Protein AF-A0A3T0VZB7-F1 (afdb_monomer_lite)

Foldseek 3Di:
DVVVVVVVVVLVVLVPDDDFDWDWDADPVVRDIDTATAQVCPFWKKWADDPPDIDIDSDVVVVVVVPQDQDADPVQVVCVVVVVPPDQDDRGPRMGIDDRDD

Secondary structure (DSSP, 8-state):
-HHHHHHHHHHHHHHH--SS-EEEEEETTTTEEEEEE-TT--S--EEEE-SS-EEEESSHHHHHHTT----B-HHHHHHHHTT----SB-SBTTEEEPPP--

pLDDT: mean 85.71, std 11.85, range [52.94, 96.81]

Structure (mmCIF, N/CA/C/O backbone):
data_AF-A0A3T0VZB7-F1
#
_entry.id   AF-A0A3T0VZB7-F1
#
loop_
_atom_site.group_PDB
_atom_site.id
_atom_site.type_symbol
_atom_site.label_atom_id
_atom_site.label_alt_id
_atom_site.label_comp_id
_atom_site.label_asym_id
_atom_site.label_entity_id
_atom_site.label_seq_id
_atom_site.pdbx_PDB_ins_code
_atom_site.Cartn_x
_atom_site.Cartn_y
_atom_site.Cartn_z
_atom_site.occupancy
_atom_site.B_iso_or_equiv
_atom_site.auth_seq_id
_atom_site.auth_comp_id
_atom_site.auth_asym_id
_atom_site.auth_atom_id
_atom_site.pdbx_PDB_model_num
ATOM 1 N N . MET A 1 1 ? -23.286 9.495 8.632 1.00 52.94 1 MET A N 1
ATOM 2 C CA . MET A 1 1 ? -22.683 10.058 9.866 1.00 52.94 1 MET A CA 1
ATOM 3 C C . MET A 1 1 ? -21.509 9.211 10.395 1.00 52.94 1 MET A C 1
ATOM 5 O O . MET A 1 1 ? -20.479 9.787 10.717 1.00 52.94 1 MET A O 1
ATOM 9 N N . CYS A 1 2 ? -21.585 7.867 10.402 1.00 63.00 2 CYS A N 1
ATOM 10 C CA . CYS A 1 2 ? -20.504 6.983 10.892 1.00 63.00 2 CYS A CA 1
ATOM 11 C C . CYS A 1 2 ? -19.172 7.074 10.099 1.00 63.00 2 CYS A C 1
ATOM 13 O O . CYS A 1 2 ? -18.097 7.193 10.686 1.00 63.00 2 CYS A O 1
ATOM 15 N N . THR A 1 3 ? -19.226 7.133 8.762 1.00 71.06 3 THR A N 1
ATOM 16 C CA . THR A 1 3 ? -18.032 7.135 7.886 1.00 71.06 3 THR A CA 1
ATOM 17 C C . THR A 1 3 ? -17.097 8.329 8.096 1.00 71.06 3 THR A C 1
ATOM 19 O O . THR A 1 3 ? -15.876 8.191 8.039 1.00 71.06 3 THR A O 1
ATOM 22 N N . GLN A 1 4 ? -17.658 9.519 8.337 1.00 74.81 4 GLN A N 1
ATOM 23 C CA . GLN A 1 4 ? -16.862 10.728 8.572 1.00 74.81 4 GLN A CA 1
ATOM 24 C C . GLN A 1 4 ? -16.128 10.650 9.915 1.00 74.81 4 GLN A C 1
ATOM 26 O O . GLN A 1 4 ? -14.961 11.029 9.994 1.00 74.81 4 GLN A O 1
ATOM 31 N N . ARG A 1 5 ? -16.775 10.072 10.937 1.00 83.12 5 ARG A N 1
ATOM 32 C CA . ARG A 1 5 ? -16.174 9.864 12.258 1.00 83.12 5 ARG A CA 1
ATOM 33 C C . ARG A 1 5 ? -15.021 8.863 12.204 1.00 83.12 5 ARG A C 1
ATOM 35 O O . ARG A 1 5 ? -13.974 9.132 12.779 1.00 83.12 5 ARG A O 1
ATOM 42 N N . TYR A 1 6 ? -15.173 7.767 11.454 1.00 87.94 6 TYR A N 1
ATOM 43 C CA . TYR A 1 6 ? -14.092 6.796 11.257 1.00 87.94 6 TYR A CA 1
ATOM 44 C C . TYR A 1 6 ? -12.881 7.411 10.549 1.00 87.94 6 TYR A C 1
ATOM 46 O O . TYR A 1 6 ? -11.750 7.210 10.974 1.00 87.94 6 TYR A O 1
ATOM 54 N N . ARG A 1 7 ? -13.110 8.216 9.501 1.00 88.06 7 ARG A N 1
ATOM 55 C CA . ARG A 1 7 ? -12.027 8.923 8.803 1.00 88.06 7 ARG A CA 1
ATOM 56 C C . ARG A 1 7 ? -11.279 9.886 9.730 1.00 88.06 7 ARG A C 1
ATOM 58 O O . ARG A 1 7 ? -10.055 9.918 9.692 1.00 88.06 7 ARG A O 1
ATOM 65 N N . ALA A 1 8 ? -12.000 10.668 10.535 1.00 89.75 8 ALA A N 1
ATOM 66 C CA . ALA A 1 8 ? -11.385 11.603 11.476 1.00 89.75 8 ALA A CA 1
ATOM 67 C C . ALA A 1 8 ? -10.555 10.867 12.539 1.00 89.75 8 ALA A C 1
ATOM 69 O O . ALA A 1 8 ? -9.406 11.233 12.771 1.00 89.75 8 ALA A O 1
ATOM 70 N N . PHE A 1 9 ? -11.107 9.791 13.108 1.00 91.19 9 PHE A N 1
ATOM 71 C CA . PHE A 1 9 ? -10.394 8.924 14.044 1.00 91.19 9 PHE A CA 1
ATOM 72 C C . PHE A 1 9 ? -9.133 8.318 13.418 1.00 91.19 9 PHE A C 1
ATOM 74 O O . PHE A 1 9 ? -8.061 8.408 14.002 1.00 91.19 9 PHE A O 1
ATOM 81 N N . TRP A 1 10 ? -9.241 7.755 12.211 1.00 91.38 10 TRP A N 1
ATOM 82 C CA . TRP A 1 10 ? -8.102 7.186 11.489 1.00 91.38 10 TRP A CA 1
ATOM 83 C C . TRP A 1 10 ? -6.985 8.211 11.286 1.00 91.38 10 TRP A C 1
ATOM 85 O O . TRP A 1 10 ? -5.827 7.934 11.586 1.00 91.38 10 TRP A O 1
ATOM 95 N N . ASN A 1 11 ? -7.334 9.414 10.827 1.00 90.12 11 ASN A N 1
ATOM 96 C CA . ASN A 1 11 ? -6.361 10.480 10.618 1.00 90.12 11 ASN A CA 1
ATOM 97 C C . ASN A 1 11 ? -5.676 10.898 11.929 1.00 90.12 11 ASN A C 1
ATOM 99 O O . ASN A 1 11 ? -4.463 11.081 11.942 1.00 90.12 11 ASN A O 1
ATOM 103 N N . GLN A 1 12 ? -6.429 11.027 13.027 1.00 92.31 12 GLN A N 1
ATOM 104 C CA . GLN A 1 12 ? -5.869 11.355 14.344 1.00 92.31 12 GLN A CA 1
ATOM 105 C C . GLN A 1 12 ? -4.947 10.251 14.865 1.00 92.31 12 GLN A C 1
ATOM 107 O O . GLN A 1 12 ? -3.857 10.549 15.342 1.00 92.31 12 GLN A O 1
ATOM 112 N N . LEU A 1 13 ? -5.355 8.986 14.722 1.00 91.69 13 LEU A N 1
ATOM 113 C CA . LEU A 1 13 ? -4.549 7.832 15.102 1.00 91.69 13 LEU A CA 1
ATOM 114 C C . LEU A 1 13 ? -3.208 7.855 14.366 1.00 91.69 13 LEU A C 1
ATOM 116 O O . LEU A 1 13 ? -2.168 7.886 15.012 1.00 91.69 13 LEU A O 1
ATOM 120 N N . VAL A 1 14 ? -3.229 7.917 13.032 1.00 91.00 14 VAL A N 1
ATOM 121 C CA . VAL A 1 14 ? -2.009 7.952 12.211 1.00 91.00 14 VAL A CA 1
ATOM 122 C C . VAL A 1 14 ? -1.128 9.150 12.572 1.00 91.00 14 VAL A C 1
ATOM 124 O O . VAL A 1 14 ? 0.089 9.009 12.627 1.00 91.00 14 VAL A O 1
ATOM 127 N N . ALA A 1 15 ? -1.721 10.311 12.869 1.00 89.81 15 ALA A N 1
ATOM 128 C CA . ALA A 1 15 ? -0.978 11.499 13.280 1.00 89.81 15 ALA A CA 1
ATOM 129 C C . ALA A 1 15 ? -0.364 11.399 14.692 1.00 89.81 15 ALA A C 1
ATOM 131 O O . ALA A 1 15 ? 0.599 12.111 14.977 1.00 89.81 15 ALA A O 1
ATOM 132 N N . SER A 1 16 ? -0.905 10.549 15.567 1.00 91.00 16 SER A N 1
ATOM 133 C CA . SER A 1 16 ? -0.373 10.305 16.917 1.00 91.00 16 SER A CA 1
ATOM 134 C C . SER A 1 16 ? 0.703 9.219 16.984 1.00 91.00 16 SER A C 1
ATOM 136 O O . SER A 1 16 ? 1.321 9.048 18.031 1.00 91.00 16 SER A O 1
ATOM 138 N N . LEU A 1 17 ? 0.908 8.460 15.903 1.00 89.75 17 LEU A N 1
ATOM 139 C CA . LEU A 1 17 ? 1.899 7.390 15.870 1.00 89.75 17 LEU A CA 1
ATOM 140 C C . LEU A 1 17 ? 3.283 7.952 15.545 1.00 89.75 17 LEU A C 1
ATOM 142 O O . LEU A 1 17 ? 3.516 8.446 14.441 1.00 89.75 17 LEU A O 1
ATOM 146 N N . ASP A 1 18 ? 4.210 7.784 16.483 1.00 86.81 18 ASP A N 1
ATOM 147 C CA . ASP A 1 18 ? 5.634 8.013 16.268 1.00 86.81 18 ASP A CA 1
ATOM 148 C C . ASP A 1 18 ? 6.347 6.670 16.080 1.00 86.81 18 ASP A C 1
ATOM 150 O O . ASP A 1 18 ? 6.233 5.762 16.904 1.00 86.81 18 ASP A O 1
ATOM 154 N N . GLY A 1 19 ? 7.080 6.534 14.974 1.00 85.12 19 GLY A N 1
ATOM 155 C CA . GLY A 1 19 ? 7.869 5.343 14.669 1.00 85.12 19 GLY A CA 1
ATOM 156 C C . GLY A 1 19 ? 7.746 4.875 13.223 1.00 85.12 19 GLY A C 1
ATOM 157 O O . GLY A 1 19 ? 7.258 5.582 12.345 1.00 85.12 19 GLY A O 1
ATOM 158 N N . GLU A 1 20 ? 8.215 3.655 12.985 1.00 89.06 20 GLU A N 1
ATOM 159 C CA . GLU A 1 20 ? 8.228 3.004 11.678 1.00 89.06 20 GLU A CA 1
ATOM 160 C C . GLU A 1 20 ? 6.998 2.107 11.503 1.00 89.06 20 GLU A C 1
ATOM 162 O O . GLU A 1 20 ? 6.870 1.088 12.183 1.00 89.06 20 GLU A O 1
ATOM 167 N N . PHE A 1 21 ? 6.095 2.447 10.579 1.00 90.19 21 PHE A N 1
ATOM 168 C CA . PHE A 1 21 ? 4.872 1.674 10.364 1.00 90.19 21 PHE A CA 1
ATOM 169 C C . PHE A 1 21 ? 4.359 1.706 8.922 1.00 90.19 21 PHE A C 1
ATOM 171 O O . PHE A 1 21 ? 4.619 2.611 8.132 1.00 90.19 21 PHE A O 1
ATOM 178 N N . SER A 1 22 ? 3.574 0.686 8.587 1.00 92.81 22 SER A N 1
ATOM 179 C CA . SER A 1 22 ? 2.784 0.585 7.362 1.00 92.81 22 SER A CA 1
ATOM 180 C C . SER A 1 22 ? 1.483 -0.125 7.712 1.00 92.81 22 SER A C 1
ATOM 182 O O . SER A 1 22 ? 1.487 -1.302 8.062 1.00 92.81 22 SER A O 1
ATOM 184 N N . LEU A 1 23 ? 0.380 0.616 7.694 1.00 93.06 23 LEU A N 1
ATOM 185 C CA . LEU A 1 23 ? -0.918 0.202 8.204 1.00 93.06 23 LEU A CA 1
ATOM 186 C C . LEU A 1 23 ? -1.959 0.179 7.088 1.00 93.06 23 LEU A C 1
ATOM 188 O O . LEU A 1 23 ? -1.973 1.028 6.195 1.00 93.06 23 LEU A O 1
ATOM 192 N N . CYS A 1 24 ? -2.867 -0.784 7.189 1.00 93.19 24 CYS A N 1
ATOM 193 C CA . CYS A 1 24 ? -4.010 -0.949 6.309 1.00 93.19 24 CYS A CA 1
ATOM 194 C C . CYS A 1 24 ? -5.230 -1.308 7.156 1.00 93.19 24 CYS A C 1
ATOM 196 O O . CYS A 1 24 ? -5.145 -2.173 8.028 1.00 93.19 24 CYS A O 1
ATOM 198 N N . THR A 1 25 ? -6.363 -0.655 6.915 1.00 93.00 25 THR A N 1
ATOM 199 C CA . THR A 1 25 ? -7.626 -1.014 7.560 1.00 93.00 25 THR A CA 1
ATOM 200 C C . THR A 1 25 ? -8.802 -0.852 6.612 1.00 93.00 25 THR A C 1
ATOM 202 O O . THR A 1 25 ? -8.822 0.045 5.769 1.00 93.00 25 THR A O 1
ATOM 205 N N . TYR A 1 26 ? -9.791 -1.731 6.743 1.00 92.00 26 TYR A N 1
ATOM 206 C CA . TYR A 1 26 ? -10.977 -1.757 5.900 1.00 92.00 26 TYR A CA 1
ATOM 207 C C . TYR A 1 26 ? -12.229 -1.516 6.738 1.00 92.00 26 TYR A C 1
ATOM 209 O O . TYR A 1 26 ? -12.553 -2.276 7.652 1.00 92.00 26 TYR A O 1
ATOM 217 N N . ASN A 1 27 ? -12.958 -0.457 6.404 1.00 92.56 27 ASN A N 1
ATOM 218 C CA . ASN A 1 27 ? -14.245 -0.152 6.999 1.00 92.56 27 ASN A CA 1
ATOM 219 C C . ASN A 1 27 ? -15.361 -0.748 6.126 1.00 92.56 27 ASN A C 1
ATOM 221 O O . ASN A 1 27 ? -15.681 -0.204 5.066 1.00 92.56 27 ASN A O 1
ATOM 225 N N . ARG A 1 28 ? -15.968 -1.843 6.605 1.00 90.81 28 ARG A N 1
ATOM 226 C CA . ARG A 1 28 ? -17.053 -2.571 5.921 1.00 90.81 28 ARG A CA 1
ATOM 227 C C . ARG A 1 28 ? -18.306 -1.723 5.712 1.00 90.81 28 ARG A C 1
ATOM 229 O O . ARG A 1 28 ? -18.878 -1.758 4.633 1.00 90.81 28 ARG A O 1
ATOM 236 N N . GLU A 1 29 ? -18.706 -0.934 6.709 1.00 90.44 29 GLU A N 1
ATOM 237 C CA . GLU A 1 29 ? -19.923 -0.107 6.634 1.00 90.44 29 GLU A CA 1
ATOM 238 C C . GLU A 1 29 ? -19.854 0.943 5.522 1.00 90.44 29 GLU A C 1
ATOM 240 O O . GLU A 1 29 ? -20.858 1.279 4.905 1.00 90.44 29 GLU A O 1
ATOM 245 N N . SER A 1 30 ? -18.661 1.484 5.277 1.00 91.00 30 SER A N 1
ATOM 246 C CA . SER A 1 30 ? -18.436 2.506 4.253 1.00 91.00 30 SER A CA 1
ATOM 247 C C . SER A 1 30 ? -17.804 1.982 2.972 1.00 91.00 30 SER A C 1
ATOM 249 O O . SER A 1 30 ? -17.607 2.770 2.049 1.00 91.00 30 SER A O 1
ATOM 251 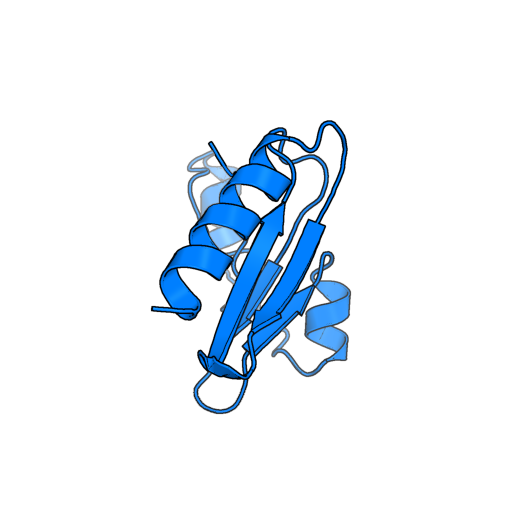N N . ASN A 1 31 ? -17.474 0.689 2.923 1.00 90.56 31 ASN A N 1
ATOM 252 C CA . ASN A 1 31 ? -16.703 0.055 1.859 1.00 90.56 31 ASN A CA 1
ATOM 253 C C . ASN A 1 31 ? -15.427 0.843 1.499 1.00 90.56 31 ASN A C 1
ATOM 255 O O . ASN A 1 31 ? -15.162 1.143 0.336 1.00 90.56 31 ASN A O 1
ATOM 259 N N . ARG A 1 32 ? -14.656 1.250 2.515 1.00 91.12 32 ARG A N 1
ATOM 260 C CA . ARG A 1 32 ? -13.436 2.053 2.332 1.00 91.12 32 ARG A CA 1
ATOM 261 C C . ARG A 1 32 ? -12.218 1.363 2.904 1.00 91.12 32 ARG A C 1
ATOM 263 O O . ARG A 1 32 ? -12.224 0.943 4.059 1.00 91.12 32 ARG A O 1
ATOM 270 N N . LEU A 1 33 ? -11.158 1.329 2.106 1.00 91.81 33 LEU A N 1
ATOM 271 C CA . LEU A 1 33 ? -9.825 0.936 2.530 1.00 91.81 33 LEU A CA 1
ATOM 272 C C . LEU A 1 33 ? -9.007 2.184 2.873 1.00 91.81 33 LEU A C 1
ATOM 274 O O . LEU A 1 33 ? -8.994 3.157 2.120 1.00 91.81 33 LEU A O 1
ATOM 278 N N . TYR A 1 34 ? -8.323 2.145 4.005 1.00 92.69 34 TYR A N 1
ATOM 279 C CA . TYR A 1 34 ? -7.457 3.206 4.487 1.00 92.69 34 TYR A CA 1
ATOM 280 C C . TYR A 1 34 ? -6.044 2.659 4.605 1.00 92.69 34 TYR A C 1
ATOM 282 O O . TYR A 1 34 ? -5.817 1.645 5.260 1.00 92.69 34 TYR A O 1
ATOM 290 N N . LEU A 1 35 ? -5.104 3.344 3.963 1.00 93.25 35 LEU A N 1
ATOM 291 C CA . LEU A 1 35 ? -3.685 3.022 3.980 1.00 93.25 35 LEU A CA 1
ATOM 292 C C . LEU A 1 35 ? -2.929 4.182 4.619 1.00 93.25 35 LEU A C 1
ATOM 294 O O . LEU A 1 35 ? -3.241 5.343 4.352 1.00 93.25 35 LEU A O 1
ATOM 298 N N . ALA A 1 36 ? -1.936 3.873 5.441 1.00 91.69 36 ALA A N 1
ATOM 299 C CA . ALA A 1 36 ? -1.039 4.863 6.018 1.00 91.69 36 ALA A CA 1
ATOM 300 C C . ALA A 1 36 ? 0.355 4.269 6.189 1.00 91.69 36 ALA A C 1
ATOM 302 O O . ALA A 1 36 ? 0.504 3.086 6.477 1.00 91.69 36 ALA A O 1
ATOM 303 N N . ARG A 1 37 ? 1.380 5.099 6.040 1.00 91.12 37 ARG A N 1
ATOM 304 C CA . ARG A 1 37 ? 2.766 4.742 6.343 1.00 91.12 37 ARG A CA 1
ATOM 305 C C . ARG A 1 37 ? 3.418 5.855 7.147 1.00 91.12 37 ARG A C 1
ATOM 307 O O . ARG A 1 37 ? 2.860 6.950 7.226 1.00 91.12 37 ARG A O 1
ATOM 314 N N . ASP A 1 38 ? 4.569 5.561 7.732 1.00 87.94 38 ASP A N 1
ATOM 315 C CA . ASP A 1 38 ? 5.308 6.513 8.552 1.00 87.94 38 ASP A CA 1
ATOM 316 C C . ASP A 1 38 ? 5.688 7.793 7.788 1.00 87.94 38 ASP A C 1
ATOM 318 O O . ASP A 1 38 ? 5.911 7.782 6.572 1.00 87.94 38 ASP A O 1
ATOM 322 N N . ARG A 1 39 ? 5.777 8.902 8.530 1.00 81.62 39 ARG A N 1
ATOM 323 C CA . ARG A 1 39 ? 6.089 10.244 8.005 1.00 81.62 39 ARG A CA 1
ATOM 324 C C . ARG A 1 39 ? 7.464 10.322 7.345 1.00 81.62 39 ARG A C 1
ATOM 326 O O . ARG A 1 39 ? 7.639 11.050 6.373 1.00 81.62 39 ARG A O 1
ATOM 333 N N . ASN A 1 40 ? 8.422 9.561 7.871 1.00 79.31 40 ASN A N 1
ATOM 334 C CA . ASN A 1 40 ? 9.813 9.584 7.422 1.00 79.31 40 ASN A CA 1
ATOM 335 C C . ASN A 1 40 ? 10.028 8.754 6.152 1.00 79.31 40 ASN A C 1
ATOM 337 O O . ASN A 1 40 ? 11.073 8.851 5.513 1.00 79.31 40 ASN A O 1
ATOM 341 N N . GLY A 1 41 ? 9.047 7.939 5.766 1.00 75.69 41 GLY A N 1
ATOM 342 C CA . GLY A 1 41 ? 9.168 7.054 4.625 1.00 75.69 41 GLY A CA 1
ATOM 343 C C . GLY A 1 41 ? 10.134 5.889 4.846 1.00 75.69 41 GLY A C 1
ATOM 344 O O . GLY A 1 41 ? 10.571 5.288 3.861 1.00 75.69 41 GLY A O 1
ATOM 345 N N . SER A 1 42 ? 10.431 5.532 6.096 1.00 82.38 42 SER A N 1
ATOM 346 C CA . SER A 1 42 ? 11.308 4.414 6.449 1.00 82.38 42 SER A CA 1
ATOM 347 C C . SER A 1 42 ? 10.698 3.063 6.067 1.00 82.38 42 SER A C 1
ATOM 349 O O . SER A 1 42 ? 11.400 2.197 5.542 1.00 82.38 42 SER A O 1
ATOM 351 N N . LYS A 1 43 ? 9.387 2.862 6.275 1.00 87.88 43 LYS A N 1
ATOM 352 C CA . LYS A 1 43 ? 8.676 1.632 5.891 1.00 87.88 43 LYS A CA 1
ATOM 353 C C . LYS A 1 43 ? 7.794 1.868 4.675 1.00 87.88 43 LYS A C 1
ATOM 355 O O . LYS A 1 43 ? 6.846 2.654 4.757 1.00 87.88 43 LYS A O 1
ATOM 360 N N . PRO A 1 44 ? 8.103 1.244 3.526 1.00 90.81 44 PRO A N 1
ATOM 361 C CA . PRO A 1 44 ? 7.278 1.374 2.344 1.00 90.81 44 PRO A CA 1
ATOM 362 C C . PRO A 1 44 ? 5.923 0.704 2.513 1.00 90.81 44 PRO A C 1
ATOM 364 O O . PRO A 1 44 ? 5.793 -0.326 3.164 1.00 90.81 44 PRO A O 1
ATOM 367 N N . LEU A 1 45 ? 4.926 1.289 1.858 1.00 93.50 45 LEU A N 1
ATOM 368 C CA . LEU A 1 45 ? 3.630 0.673 1.635 1.00 93.50 45 LEU A CA 1
ATOM 369 C C . LEU A 1 45 ? 3.297 0.846 0.160 1.00 93.50 45 LEU A C 1
ATOM 371 O O . LEU A 1 45 ? 3.196 1.971 -0.333 1.00 93.50 45 LEU A O 1
ATOM 375 N N . TYR A 1 46 ? 3.176 -0.272 -0.540 1.00 94.56 46 TYR A N 1
ATOM 376 C CA . TYR A 1 46 ? 2.868 -0.332 -1.958 1.00 94.56 46 TYR A CA 1
ATOM 377 C C . TYR A 1 46 ? 1.442 -0.815 -2.160 1.00 94.56 46 TYR A C 1
ATOM 379 O O . TYR A 1 46 ? 0.915 -1.572 -1.343 1.00 94.56 46 TYR A O 1
ATOM 387 N N . TYR A 1 47 ? 0.832 -0.409 -3.266 1.00 95.50 47 TYR A N 1
ATOM 388 C CA . TYR A 1 47 ? -0.466 -0.918 -3.675 1.00 95.50 47 TYR A CA 1
ATOM 389 C C . TYR A 1 47 ? -0.536 -1.152 -5.181 1.00 95.50 47 TYR A C 1
ATOM 391 O O . TYR A 1 47 ? 0.163 -0.514 -5.971 1.00 95.50 47 TYR A O 1
ATOM 399 N N . TYR A 1 48 ? -1.406 -2.083 -5.548 1.00 95.44 48 TYR A N 1
ATOM 400 C CA . TYR A 1 48 ? -1.816 -2.396 -6.906 1.00 95.44 48 TYR A CA 1
ATOM 401 C C . TYR A 1 48 ? -3.341 -2.446 -6.940 1.00 95.44 48 TYR A C 1
ATOM 403 O O . TYR A 1 48 ? -3.971 -2.933 -5.996 1.00 95.44 48 TYR A O 1
ATOM 411 N N . HIS A 1 49 ? -3.931 -1.955 -8.024 1.00 94.69 49 HIS A N 1
ATOM 412 C CA . HIS A 1 49 ? -5.359 -2.099 -8.259 1.00 94.69 49 HIS A CA 1
ATOM 413 C C . HIS A 1 49 ? -5.634 -2.327 -9.740 1.00 94.69 49 HIS A C 1
ATOM 415 O O . HIS A 1 49 ? -4.935 -1.788 -10.601 1.00 94.69 49 HIS A O 1
ATOM 421 N N . ASN A 1 50 ? -6.655 -3.126 -10.004 1.00 92.19 50 ASN A N 1
ATOM 422 C CA . ASN A 1 50 ? -7.287 -3.290 -11.303 1.00 92.19 50 ASN A CA 1
ATOM 423 C C . ASN A 1 50 ? -8.813 -3.318 -11.097 1.00 92.19 50 ASN A C 1
ATOM 425 O O . ASN A 1 50 ? -9.297 -2.969 -10.017 1.00 92.19 50 ASN A O 1
ATOM 429 N N . ASP A 1 51 ? -9.558 -3.716 -12.123 1.00 92.62 51 ASP A N 1
ATOM 430 C CA . ASP A 1 51 ? -11.022 -3.760 -12.068 1.00 92.62 51 ASP A CA 1
ATOM 431 C C . ASP A 1 51 ? -11.561 -4.848 -11.117 1.00 92.62 51 ASP A C 1
ATOM 433 O O . ASP A 1 51 ? -12.683 -4.733 -10.626 1.00 92.62 51 ASP A O 1
ATOM 437 N N . ASP A 1 52 ? -10.756 -5.870 -10.809 1.00 91.81 52 ASP A N 1
ATOM 438 C CA . ASP A 1 52 ? -11.174 -7.036 -10.028 1.00 91.81 52 ASP A CA 1
ATOM 439 C C . ASP A 1 52 ? -10.808 -6.924 -8.542 1.00 91.81 52 ASP A C 1
ATOM 441 O O . ASP A 1 52 ? -11.544 -7.392 -7.669 1.00 91.81 52 ASP A O 1
ATOM 445 N N . TYR A 1 53 ? -9.646 -6.345 -8.227 1.00 91.75 53 TYR A N 1
ATOM 446 C CA . TYR A 1 53 ? -9.112 -6.341 -6.871 1.00 91.75 53 TYR A CA 1
ATOM 447 C C . TYR A 1 53 ? -8.187 -5.164 -6.559 1.00 91.75 53 TYR A C 1
ATOM 449 O O . TYR A 1 53 ? -7.552 -4.544 -7.413 1.00 91.75 53 TYR A O 1
ATOM 457 N N . PHE A 1 54 ? -8.062 -4.911 -5.256 1.00 94.19 54 PHE A N 1
ATOM 458 C CA . PHE A 1 54 ? -7.104 -3.987 -4.668 1.00 94.19 54 PHE A CA 1
ATOM 459 C C . PHE A 1 54 ? -6.221 -4.750 -3.678 1.00 94.19 54 PHE A C 1
ATOM 461 O O . PHE A 1 54 ? -6.732 -5.401 -2.767 1.00 94.19 54 PHE A O 1
ATOM 468 N N . ILE A 1 55 ? -4.899 -4.648 -3.821 1.00 95.00 55 ILE A N 1
ATOM 469 C CA . ILE A 1 55 ? -3.932 -5.293 -2.923 1.00 95.00 55 ILE A CA 1
ATOM 470 C C . ILE A 1 55 ? -2.926 -4.247 -2.453 1.00 95.00 55 ILE A C 1
ATOM 472 O O . ILE A 1 55 ? -2.394 -3.481 -3.254 1.00 95.00 55 ILE A O 1
ATOM 476 N N . ALA A 1 56 ? -2.634 -4.240 -1.154 1.00 95.50 56 ALA A N 1
ATOM 477 C CA . ALA A 1 56 ? -1.554 -3.455 -0.573 1.00 95.50 56 ALA A CA 1
ATOM 478 C C . ALA A 1 56 ? -0.618 -4.342 0.247 1.00 95.50 56 ALA A C 1
ATOM 480 O O . ALA A 1 56 ? -1.063 -5.269 0.922 1.00 95.50 56 ALA A O 1
ATOM 481 N N . ALA A 1 57 ? 0.676 -4.040 0.201 1.00 95.44 57 ALA A N 1
ATOM 482 C CA . ALA A 1 57 ? 1.697 -4.730 0.977 1.00 95.44 57 ALA A CA 1
ATOM 483 C C . ALA A 1 57 ? 2.889 -3.809 1.242 1.00 95.44 57 ALA A C 1
ATOM 485 O O . ALA A 1 57 ? 3.197 -2.922 0.445 1.00 95.44 57 ALA A O 1
ATOM 486 N N . SER A 1 58 ? 3.600 -4.041 2.342 1.00 94.19 58 SER A N 1
ATOM 487 C CA . SER A 1 58 ? 4.825 -3.301 2.664 1.00 94.19 58 SER A CA 1
ATOM 488 C C . SER A 1 58 ? 6.021 -3.689 1.787 1.00 94.19 58 SER A C 1
ATOM 490 O O . SER A 1 58 ? 7.044 -3.015 1.794 1.00 94.19 58 SER A O 1
ATOM 492 N N . GLU A 1 59 ? 5.900 -4.750 0.986 1.00 94.12 59 GLU A N 1
ATOM 493 C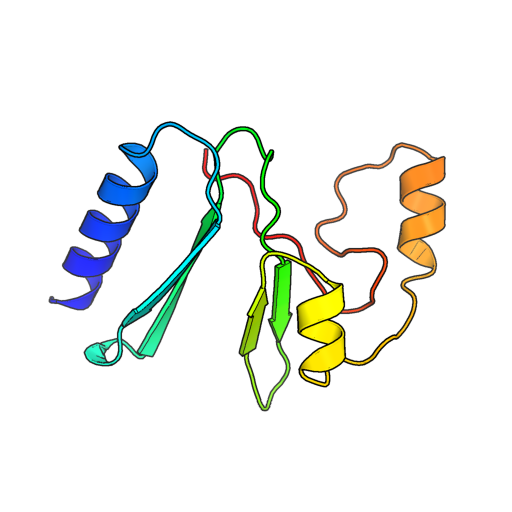 CA . GLU A 1 59 ? 6.948 -5.210 0.080 1.00 94.12 59 GLU A CA 1
ATOM 494 C C . GLU A 1 59 ? 6.378 -5.567 -1.296 1.00 94.12 59 GLU A C 1
ATOM 496 O O . GLU A 1 59 ? 5.371 -6.266 -1.404 1.00 94.12 59 GLU A O 1
ATOM 501 N N . ILE A 1 60 ? 7.069 -5.163 -2.367 1.00 94.62 60 ILE A N 1
ATOM 502 C CA . ILE A 1 60 ? 6.661 -5.471 -3.750 1.00 94.62 60 ILE A CA 1
ATOM 503 C C . ILE A 1 60 ? 6.620 -6.984 -3.992 1.00 94.62 60 ILE A C 1
ATOM 505 O O . ILE A 1 60 ? 5.709 -7.476 -4.647 1.00 94.62 60 ILE A O 1
ATOM 509 N N . LYS A 1 61 ? 7.557 -7.748 -3.417 1.00 95.25 61 LYS A N 1
ATOM 510 C CA . LYS A 1 61 ? 7.593 -9.212 -3.566 1.00 95.25 61 LYS A CA 1
ATOM 511 C C . LYS A 1 61 ? 6.306 -9.886 -3.071 1.00 95.25 61 LYS A C 1
ATOM 513 O O . LYS A 1 61 ? 5.871 -10.860 -3.668 1.00 95.25 61 LYS A O 1
ATOM 518 N N . ALA A 1 62 ? 5.667 -9.336 -2.034 1.00 96.25 62 ALA A N 1
ATOM 519 C CA . ALA A 1 62 ? 4.397 -9.850 -1.531 1.00 96.25 62 ALA A CA 1
ATOM 520 C C . ALA A 1 62 ? 3.247 -9.585 -2.516 1.00 96.25 62 ALA A C 1
ATOM 522 O O . ALA A 1 62 ? 2.402 -10.454 -2.702 1.00 96.25 62 ALA A O 1
ATOM 523 N N . LEU A 1 63 ? 3.253 -8.434 -3.201 1.00 95.94 63 LEU A N 1
ATOM 524 C CA . LEU A 1 63 ? 2.302 -8.147 -4.281 1.00 95.94 63 LEU A CA 1
ATOM 525 C C . LEU A 1 63 ? 2.466 -9.131 -5.445 1.00 95.94 63 LEU A C 1
ATOM 527 O O . LEU A 1 63 ? 1.480 -9.672 -5.937 1.00 95.94 63 LEU A O 1
ATOM 531 N N . LEU A 1 64 ? 3.709 -9.402 -5.852 1.00 95.94 64 LEU A N 1
ATOM 532 C CA . LEU A 1 64 ? 4.002 -10.360 -6.922 1.00 95.94 64 LEU A CA 1
ATOM 533 C C . LEU A 1 64 ? 3.520 -11.772 -6.560 1.00 95.94 64 LEU A C 1
ATOM 535 O O . LEU A 1 64 ? 2.850 -12.415 -7.364 1.00 95.94 64 LEU A O 1
ATOM 539 N N . SER A 1 65 ? 3.784 -12.226 -5.331 1.00 96.81 65 SER A N 1
ATOM 540 C CA . SER A 1 65 ? 3.281 -13.514 -4.836 1.00 96.81 65 SER A CA 1
ATOM 541 C C . SER A 1 65 ? 1.752 -13.580 -4.761 1.00 96.81 65 SER A C 1
ATOM 543 O O . SER A 1 65 ? 1.189 -14.665 -4.857 1.00 96.81 65 SER A O 1
ATOM 545 N N . ALA A 1 66 ? 1.076 -12.438 -4.612 1.00 94.38 66 ALA A N 1
ATOM 546 C CA . ALA A 1 66 ? -0.382 -12.337 -4.613 1.00 94.38 66 ALA A CA 1
ATOM 547 C C . ALA A 1 66 ? -0.997 -12.272 -6.029 1.00 94.38 66 ALA A C 1
ATOM 549 O O . ALA A 1 66 ? -2.200 -12.067 -6.159 1.00 94.38 66 ALA A O 1
ATOM 550 N N . GLY A 1 67 ? -0.191 -12.440 -7.085 1.00 94.00 67 GLY A N 1
ATOM 551 C CA . GLY A 1 67 ? -0.658 -12.481 -8.473 1.00 94.00 67 GLY A CA 1
ATOM 552 C C . GLY A 1 67 ? -0.581 -11.147 -9.216 1.00 94.00 67 GLY A C 1
ATOM 553 O O . GLY A 1 67 ? -1.089 -11.044 -10.330 1.00 94.00 67 GLY A O 1
ATOM 554 N N . VAL A 1 68 ? 0.063 -10.119 -8.649 1.00 95.06 68 VAL A N 1
ATOM 555 C CA . VAL A 1 68 ? 0.324 -8.878 -9.393 1.00 95.06 68 VAL A CA 1
ATOM 556 C C . VAL A 1 68 ? 1.299 -9.159 -10.548 1.00 95.06 68 VAL A C 1
ATOM 558 O O . VAL A 1 68 ? 2.368 -9.729 -10.307 1.00 95.06 68 VAL A O 1
ATOM 561 N N . PRO A 1 69 ? 0.986 -8.747 -11.795 1.00 94.00 69 PRO A N 1
ATOM 562 C CA . PRO A 1 69 ? 1.853 -9.003 -12.940 1.00 94.00 69 PRO A CA 1
ATOM 563 C C . PRO A 1 69 ? 3.263 -8.425 -12.762 1.00 94.00 69 PRO A C 1
ATOM 565 O O . PRO A 1 69 ? 3.444 -7.222 -12.571 1.00 94.00 69 PRO A O 1
ATOM 568 N N . ALA A 1 70 ? 4.281 -9.275 -12.903 1.00 94.19 70 ALA A N 1
ATOM 569 C CA . ALA A 1 70 ? 5.691 -8.893 -12.823 1.00 94.19 70 ALA A CA 1
ATOM 570 C C . ALA A 1 70 ? 6.180 -8.220 -14.124 1.00 94.19 70 ALA A C 1
ATOM 572 O O . ALA A 1 70 ? 7.058 -8.727 -14.822 1.00 94.19 70 ALA A O 1
ATOM 573 N N . VAL A 1 71 ? 5.585 -7.078 -14.477 1.00 93.88 71 VAL A N 1
ATOM 574 C CA . VAL A 1 71 ? 5.941 -6.309 -15.679 1.00 93.88 71 VAL A CA 1
ATOM 575 C C . VAL A 1 71 ? 6.851 -5.147 -15.303 1.00 93.88 71 VAL A C 1
ATOM 577 O O . VAL A 1 71 ? 6.492 -4.299 -14.491 1.00 93.88 71 VAL A O 1
ATOM 580 N N . TRP A 1 72 ? 8.021 -5.067 -15.931 1.00 89.62 72 TRP A N 1
ATOM 581 C CA . TRP A 1 72 ? 8.977 -3.990 -15.682 1.00 89.62 72 TRP A CA 1
ATOM 582 C C . TRP A 1 72 ? 8.500 -2.644 -16.237 1.00 89.62 72 TRP A C 1
ATOM 584 O O . TRP A 1 72 ? 8.182 -2.512 -17.423 1.00 89.62 72 TRP A O 1
ATOM 594 N N . ASN A 1 73 ? 8.530 -1.617 -15.392 1.00 88.31 73 ASN A N 1
ATOM 595 C CA . ASN A 1 73 ? 8.346 -0.231 -15.790 1.00 88.31 73 ASN A CA 1
ATOM 596 C C . ASN A 1 73 ? 9.661 0.330 -16.349 1.00 88.31 73 ASN A C 1
ATOM 598 O O . ASN A 1 73 ? 10.507 0.842 -15.617 1.00 88.31 73 ASN A O 1
ATOM 602 N N . LYS A 1 74 ? 9.843 0.244 -17.669 1.00 83.44 74 LYS A N 1
ATOM 603 C CA . LYS A 1 74 ? 11.066 0.714 -18.346 1.00 83.44 74 LYS A CA 1
ATOM 604 C C . LYS A 1 74 ? 11.324 2.215 -18.149 1.00 83.44 74 LYS A C 1
ATOM 606 O O . LYS A 1 74 ? 12.477 2.636 -18.137 1.00 83.44 74 LYS A O 1
ATOM 611 N N . HIS A 1 75 ? 10.273 3.014 -17.952 1.00 78.00 75 HIS A N 1
ATOM 612 C CA . HIS A 1 75 ? 10.394 4.457 -17.720 1.00 78.00 75 HIS A CA 1
ATOM 613 C C . HIS A 1 75 ? 10.922 4.786 -16.320 1.00 78.00 75 HIS A C 1
ATOM 615 O O . HIS A 1 75 ? 11.555 5.825 -16.135 1.00 78.00 75 HIS A O 1
ATOM 621 N N . TYR A 1 76 ? 10.726 3.885 -15.352 1.00 76.31 76 TYR A N 1
ATOM 622 C CA . TYR A 1 76 ? 11.242 4.047 -13.995 1.00 76.31 76 TYR A CA 1
ATOM 623 C C . TYR A 1 76 ? 12.776 4.086 -13.961 1.00 76.31 76 TYR A C 1
ATOM 625 O O . TYR A 1 76 ? 13.355 4.901 -13.243 1.00 76.31 76 TYR A O 1
ATOM 633 N N . LEU A 1 77 ? 13.437 3.243 -14.763 1.00 68.44 77 LEU A N 1
ATOM 634 C CA . LEU A 1 77 ? 14.902 3.180 -14.828 1.00 68.44 77 LEU A CA 1
ATOM 635 C C . LEU A 1 77 ? 15.488 4.515 -15.302 1.00 68.44 77 LEU A C 1
ATOM 637 O O . LEU A 1 77 ? 16.328 5.100 -14.623 1.00 68.44 77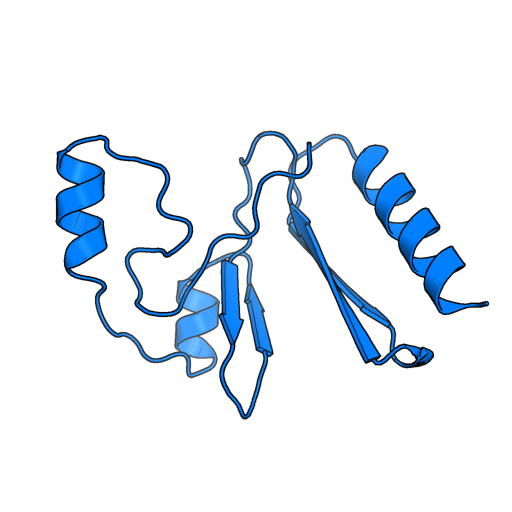 LEU A O 1
ATOM 641 N N . VAL A 1 78 ? 14.942 5.053 -16.394 1.00 68.12 78 VAL A N 1
ATOM 642 C CA . VAL A 1 78 ? 15.378 6.331 -16.974 1.00 68.12 78 VAL A CA 1
ATOM 643 C C . VAL A 1 78 ? 15.120 7.502 -16.019 1.00 68.12 78 VAL A C 1
ATOM 645 O O . VAL A 1 78 ? 15.944 8.409 -15.907 1.00 68.12 78 VAL A O 1
ATOM 648 N N . ALA A 1 79 ? 13.987 7.499 -15.310 1.00 65.50 79 ALA A N 1
ATOM 649 C CA . ALA A 1 79 ? 13.652 8.555 -14.356 1.00 65.50 79 ALA A CA 1
ATOM 650 C C . ALA A 1 79 ? 14.585 8.558 -13.133 1.00 65.50 79 ALA A C 1
ATOM 652 O O . ALA A 1 79 ? 14.999 9.629 -12.684 1.00 65.50 79 ALA A O 1
ATOM 653 N N . LYS A 1 80 ? 14.944 7.374 -12.616 1.00 60.91 80 LYS A N 1
ATOM 654 C CA . LYS A 1 80 ? 15.861 7.234 -11.477 1.00 60.91 80 LYS A CA 1
ATOM 655 C C . LYS A 1 80 ? 17.292 7.626 -11.847 1.00 60.91 80 LYS A C 1
ATOM 657 O O . LYS A 1 80 ? 17.918 8.356 -11.087 1.00 60.91 80 LYS A O 1
ATOM 662 N N . GLU A 1 81 ? 17.779 7.209 -13.017 1.00 60.09 81 GLU A N 1
ATOM 663 C CA . GLU A 1 81 ? 19.105 7.593 -13.536 1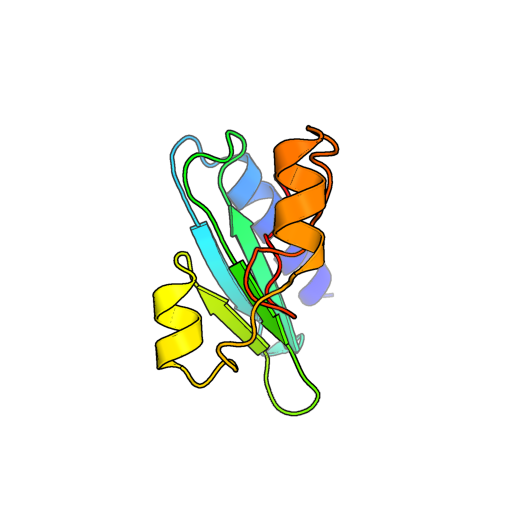.00 60.09 81 GLU A CA 1
ATOM 664 C C . GLU A 1 81 ? 19.246 9.107 -13.733 1.00 60.09 81 GLU A C 1
ATOM 666 O O . GLU A 1 81 ? 20.320 9.668 -13.536 1.00 60.09 81 GLU A O 1
ATOM 671 N N . ARG A 1 82 ? 18.150 9.784 -14.087 1.00 57.84 82 ARG A N 1
ATOM 672 C CA . ARG A 1 82 ? 18.119 11.237 -14.303 1.00 57.84 82 ARG A CA 1
ATOM 673 C C . ARG A 1 82 ? 17.746 12.045 -13.058 1.00 57.84 82 ARG A C 1
ATOM 675 O O . ARG A 1 82 ? 17.500 13.239 -13.182 1.00 57.84 82 ARG A O 1
ATOM 682 N N . PHE A 1 83 ? 17.669 11.414 -11.882 1.00 58.31 83 PHE A N 1
ATOM 683 C CA . PHE A 1 83 ? 17.230 12.037 -10.625 1.00 58.31 83 PHE A CA 1
ATOM 684 C C . PHE A 1 83 ? 15.888 12.796 -10.724 1.00 58.31 83 PHE A C 1
ATOM 686 O O . PHE A 1 83 ? 15.602 13.673 -9.913 1.00 58.31 83 PHE A O 1
ATOM 693 N N . LEU A 1 84 ? 15.011 12.429 -11.665 1.00 56.94 84 LEU A N 1
ATOM 694 C CA . LEU A 1 84 ? 13.680 13.030 -11.845 1.00 56.94 84 LEU A CA 1
ATOM 695 C C . LEU A 1 84 ? 12.667 12.469 -10.826 1.00 56.94 84 LEU A C 1
ATOM 697 O O . LEU A 1 84 ? 11.512 12.193 -11.156 1.00 56.94 84 LEU A O 1
ATOM 701 N N . VAL A 1 85 ? 13.112 12.211 -9.593 1.00 53.56 85 VAL A N 1
ATOM 702 C CA . VAL A 1 85 ? 12.428 11.352 -8.618 1.00 53.56 85 VAL A CA 1
ATOM 703 C C . VAL A 1 85 ? 11.208 12.059 -8.018 1.00 53.56 85 VAL A C 1
ATOM 705 O O . VAL A 1 85 ? 11.259 12.655 -6.950 1.00 53.56 85 VAL A O 1
ATOM 708 N N . GLY A 1 86 ? 10.088 11.946 -8.730 1.00 57.00 86 GLY A N 1
ATOM 709 C CA . GLY A 1 86 ? 8.720 12.190 -8.256 1.00 57.00 86 GLY A CA 1
ATOM 710 C C . GLY A 1 86 ? 7.731 11.118 -8.738 1.00 57.00 86 GLY A C 1
ATOM 711 O O . GLY A 1 86 ? 6.518 11.272 -8.595 1.00 57.00 86 GLY A O 1
ATOM 712 N N . ALA A 1 87 ? 8.232 10.034 -9.344 1.00 60.72 87 ALA A N 1
ATOM 713 C CA . ALA A 1 87 ? 7.404 8.958 -9.872 1.00 60.72 87 ALA A CA 1
ATOM 714 C C . ALA A 1 87 ? 6.727 8.194 -8.723 1.00 60.72 87 ALA A C 1
ATOM 716 O O . ALA A 1 87 ? 7.382 7.531 -7.921 1.00 60.72 87 ALA A O 1
ATOM 717 N N . LYS A 1 88 ? 5.395 8.297 -8.648 1.00 73.75 88 LYS A N 1
ATOM 718 C CA . LYS A 1 88 ? 4.564 7.542 -7.692 1.00 73.75 88 LYS A CA 1
ATOM 719 C C . LYS A 1 88 ? 4.512 6.047 -8.022 1.00 73.75 88 LYS A C 1
ATOM 721 O O . LYS A 1 88 ? 4.251 5.235 -7.138 1.00 73.75 88 LYS A O 1
ATOM 726 N N . GLU A 1 89 ? 4.735 5.705 -9.287 1.00 86.81 89 GLU A N 1
ATOM 727 C CA . GLU A 1 89 ? 4.814 4.335 -9.788 1.00 86.81 89 GLU A CA 1
ATOM 728 C C . GLU A 1 89 ? 6.227 3.770 -9.589 1.00 86.81 89 GLU A C 1
ATOM 730 O O . GLU A 1 89 ? 7.229 4.463 -9.773 1.00 86.81 89 GLU A O 1
ATOM 735 N N . THR A 1 90 ? 6.304 2.502 -9.201 1.00 89.50 90 THR A N 1
ATOM 736 C CA . THR A 1 90 ? 7.559 1.797 -8.933 1.00 89.50 90 THR A CA 1
ATOM 737 C C . THR A 1 90 ? 8.169 1.206 -10.212 1.00 89.50 90 THR A C 1
ATOM 739 O O . THR A 1 90 ? 7.662 1.383 -11.322 1.00 89.50 90 THR A O 1
ATOM 742 N N . PHE A 1 91 ? 9.270 0.462 -10.058 1.00 89.75 91 PHE A N 1
ATOM 743 C CA . PHE A 1 91 ? 9.877 -0.312 -11.144 1.00 89.75 91 PHE A CA 1
ATOM 744 C C . PHE A 1 91 ? 8.996 -1.471 -11.633 1.00 89.75 91 PHE A C 1
ATOM 746 O O . PHE A 1 91 ? 9.258 -2.004 -12.710 1.00 89.75 91 PHE A O 1
ATOM 753 N N . VAL A 1 92 ? 7.967 -1.862 -10.872 1.00 91.75 92 VAL A N 1
ATOM 754 C CA . VAL A 1 92 ? 6.911 -2.765 -11.338 1.00 91.75 92 VAL A CA 1
ATOM 755 C C . VAL A 1 92 ? 5.751 -1.916 -11.842 1.00 91.75 92 VAL A C 1
ATOM 757 O O . VAL A 1 92 ? 5.222 -1.067 -11.124 1.00 91.75 92 VAL A O 1
ATOM 760 N N . LYS A 1 93 ? 5.367 -2.140 -13.097 1.00 91.69 93 LYS A N 1
ATOM 761 C CA . LYS A 1 93 ? 4.291 -1.417 -13.770 1.00 91.69 93 LYS A CA 1
ATOM 762 C C . LYS A 1 93 ? 2.963 -1.634 -13.038 1.00 91.69 93 LYS A C 1
ATOM 764 O O . LYS A 1 93 ? 2.615 -2.761 -12.700 1.00 91.69 93 LYS A O 1
ATOM 769 N N . GLY A 1 94 ? 2.224 -0.555 -12.805 1.00 92.44 94 GLY A N 1
ATOM 770 C CA . GLY A 1 94 ? 0.951 -0.547 -12.083 1.00 92.44 94 GLY A 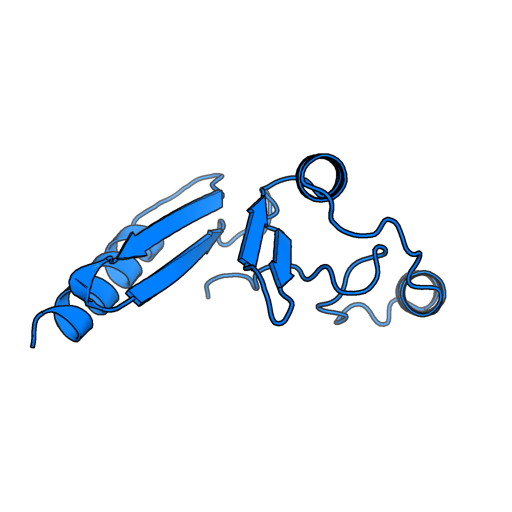CA 1
ATOM 771 C C . GLY A 1 94 ? 1.072 -0.666 -10.561 1.00 92.44 94 GLY A C 1
ATOM 772 O O . GLY A 1 94 ? 0.054 -0.621 -9.875 1.00 92.44 94 GLY A O 1
ATOM 773 N N . VAL A 1 95 ? 2.285 -0.805 -10.016 1.00 94.31 95 VAL A N 1
ATOM 774 C CA . VAL A 1 95 ? 2.517 -0.799 -8.567 1.00 94.31 95 VAL A CA 1
ATOM 775 C C . VAL A 1 95 ? 2.933 0.599 -8.141 1.00 94.31 95 VAL A C 1
ATOM 777 O O . VAL A 1 95 ? 3.920 1.140 -8.641 1.00 94.31 95 VAL A O 1
ATOM 780 N N . PHE A 1 96 ? 2.213 1.165 -7.179 1.00 93.00 96 PHE A N 1
ATOM 781 C CA . PHE A 1 96 ? 2.404 2.530 -6.699 1.00 93.00 96 PHE A CA 1
ATOM 782 C C . PHE A 1 96 ? 2.825 2.547 -5.230 1.00 93.00 96 PHE A C 1
ATOM 784 O O . PHE A 1 96 ? 2.412 1.692 -4.448 1.00 93.00 96 PHE A O 1
ATOM 791 N N . SER A 1 97 ? 3.616 3.544 -4.830 1.00 91.25 97 SER A N 1
ATOM 792 C CA . SER A 1 97 ? 3.871 3.812 -3.411 1.00 91.25 97 SER A CA 1
ATOM 793 C C . SER A 1 97 ? 2.753 4.670 -2.829 1.00 91.25 97 SER A C 1
ATOM 795 O O . SER A 1 97 ? 2.377 5.694 -3.404 1.00 91.25 97 SER A O 1
ATOM 797 N N . VAL A 1 98 ? 2.274 4.305 -1.640 1.00 90.69 98 VAL A N 1
ATOM 798 C CA . VAL A 1 98 ? 1.465 5.200 -0.808 1.00 90.69 98 VAL A CA 1
ATOM 799 C C . VAL A 1 98 ? 2.312 6.444 -0.492 1.00 90.69 98 VAL A C 1
ATOM 801 O O . VAL A 1 98 ? 3.492 6.289 -0.141 1.00 90.69 98 VAL A O 1
ATOM 804 N N . PRO A 1 99 ? 1.768 7.663 -0.674 1.00 85.25 99 PRO A N 1
ATOM 805 C CA . PRO A 1 99 ? 2.490 8.897 -0.383 1.00 85.25 99 PRO A CA 1
ATOM 806 C C . PRO A 1 99 ? 2.756 9.041 1.117 1.00 85.25 99 PRO A C 1
ATOM 808 O O . PRO A 1 99 ? 2.0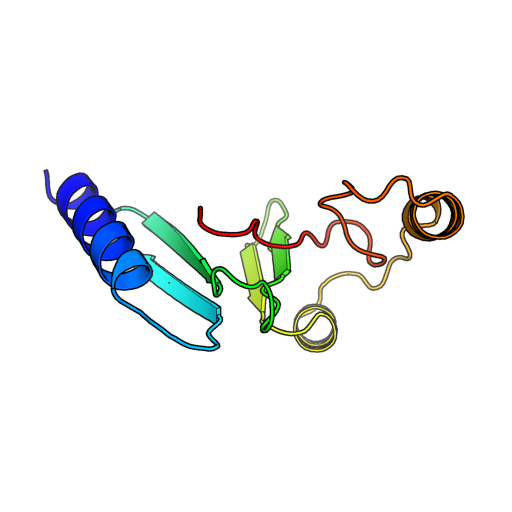72 8.435 1.944 1.00 85.25 99 PRO A O 1
ATOM 811 N N . LEU A 1 100 ? 3.744 9.866 1.461 1.00 79.50 100 LEU A N 1
ATOM 812 C CA . LEU A 1 100 ? 3.993 10.234 2.850 1.00 79.50 100 LEU A CA 1
ATOM 813 C C . LEU A 1 100 ? 2.778 10.980 3.403 1.00 79.50 100 LEU A C 1
ATOM 815 O O . LEU A 1 100 ? 2.204 11.840 2.729 1.00 79.50 100 LEU A O 1
ATOM 819 N N . VAL A 1 101 ? 2.382 10.615 4.620 1.00 67.94 101 VAL A N 1
ATOM 820 C CA . VAL A 1 101 ? 1.358 11.337 5.370 1.00 67.94 101 VAL A CA 1
ATOM 821 C C . VAL A 1 101 ? 2.045 12.574 5.942 1.00 67.94 101 VAL A C 1
ATOM 823 O O . VAL A 1 101 ? 2.883 12.439 6.831 1.00 67.94 101 VAL A O 1
ATOM 826 N N . ILE A 1 102 ? 1.755 13.747 5.374 1.00 54.34 102 ILE A N 1
ATOM 827 C CA . ILE A 1 102 ? 2.195 15.048 5.903 1.00 54.34 102 ILE A CA 1
ATOM 828 C C . ILE A 1 102 ? 1.192 15.495 6.965 1.00 54.34 102 ILE A C 1
ATOM 830 O O . ILE A 1 102 ? -0.023 15.424 6.663 1.00 54.34 102 ILE A O 1
#

Sequence (102 aa):
MCTQRYRAFWNQLVASLDGEFSLCTYNRESNRLYLARDRNGSKPLYYYHNDDYFIAASEIKALLSAGVPAVWNKHYLVAKERFLVGAKETFVKGVFSVPLVI

Radius of gyration: 15.19 Å; chains: 1; bounding box: 42×29×35 Å